Protein AF-A0A920PPS9-F1 (afdb_monomer_lite)

pLDDT: mean 76.78, std 15.12, range [30.08, 88.75]

Structure (mmCIF, N/CA/C/O backbone):
data_AF-A0A920PPS9-F1
#
_entry.id   AF-A0A920PPS9-F1
#
loop_
_atom_site.group_PDB
_atom_site.id
_atom_site.type_symbol
_atom_site.label_atom_id
_atom_site.label_alt_id
_atom_site.label_comp_id
_atom_site.label_asym_id
_atom_site.label_entity_id
_atom_site.label_seq_id
_atom_site.pdbx_PDB_ins_code
_atom_site.Cartn_x
_atom_site.Cartn_y
_atom_site.Cartn_z
_atom_site.occupancy
_atom_site.B_iso_or_equiv
_atom_site.auth_seq_id
_atom_site.auth_comp_id
_atom_site.auth_asym_id
_atom_site.auth_atom_id
_atom_site.pdbx_PDB_model_num
ATOM 1 N N . MET A 1 1 ? -1.106 21.248 2.438 1.00 30.27 1 MET A N 1
ATOM 2 C CA . MET A 1 1 ? 0.303 21.702 2.483 1.00 30.27 1 MET A CA 1
ATOM 3 C C . MET A 1 1 ? 1.216 20.575 2.993 1.00 30.27 1 MET A C 1
ATOM 5 O O . MET A 1 1 ? 1.844 20.723 4.028 1.00 30.27 1 MET A O 1
ATOM 9 N N . THR A 1 2 ? 1.280 19.427 2.296 1.00 42.31 2 THR A N 1
ATOM 10 C CA . THR A 1 2 ? 2.003 18.222 2.796 1.00 42.31 2 THR A CA 1
ATOM 11 C C . THR A 1 2 ? 2.872 17.538 1.729 1.00 42.31 2 THR A C 1
ATOM 13 O O . THR A 1 2 ? 3.753 16.761 2.069 1.00 42.31 2 THR A O 1
ATOM 16 N N . ARG A 1 3 ? 2.680 17.858 0.438 1.00 45.38 3 ARG A N 1
ATOM 17 C CA . ARG A 1 3 ? 3.388 17.215 -0.686 1.00 45.38 3 ARG A CA 1
ATOM 18 C C . ARG A 1 3 ? 4.867 17.619 -0.787 1.00 45.38 3 ARG A C 1
ATOM 20 O O . ARG A 1 3 ? 5.696 16.780 -1.099 1.00 45.38 3 ARG A O 1
ATOM 27 N N . GLN A 1 4 ? 5.196 18.869 -0.451 1.00 38.22 4 GLN A N 1
ATOM 28 C CA . GLN A 1 4 ? 6.564 19.402 -0.555 1.00 38.22 4 GLN A CA 1
ATOM 29 C C . GLN A 1 4 ? 7.496 18.912 0.566 1.00 38.22 4 GLN A C 1
ATOM 31 O O . GLN A 1 4 ? 8.664 18.665 0.311 1.00 38.22 4 GLN A O 1
ATOM 36 N N . LEU A 1 5 ? 6.986 18.696 1.787 1.00 40.72 5 LEU A N 1
ATOM 37 C CA . LEU A 1 5 ? 7.812 18.228 2.912 1.00 40.72 5 LEU A CA 1
ATOM 38 C C . LEU A 1 5 ? 8.195 16.741 2.783 1.00 40.72 5 LEU A C 1
ATOM 40 O O . LEU A 1 5 ? 9.226 16.314 3.284 1.00 40.72 5 LEU A O 1
ATOM 44 N N . ALA A 1 6 ? 7.358 15.945 2.111 1.00 51.50 6 ALA A N 1
ATOM 45 C CA . ALA A 1 6 ? 7.596 14.517 1.903 1.00 51.50 6 ALA A CA 1
ATOM 46 C C . ALA A 1 6 ? 8.648 14.224 0.814 1.00 51.50 6 ALA A C 1
ATOM 48 O O . ALA A 1 6 ? 9.202 13.127 0.796 1.00 51.50 6 ALA A O 1
ATOM 49 N N . GLN A 1 7 ? 8.932 15.192 -0.065 1.00 51.78 7 GLN A N 1
ATOM 50 C CA . GLN A 1 7 ? 9.982 15.101 -1.088 1.00 51.78 7 GLN A CA 1
ATOM 51 C C . GLN A 1 7 ? 11.387 15.397 -0.530 1.00 51.78 7 GLN A C 1
ATOM 53 O O . GLN A 1 7 ? 12.368 15.017 -1.154 1.00 51.78 7 GLN A O 1
ATOM 58 N N . ASP A 1 8 ? 11.483 16.016 0.652 1.00 43.59 8 ASP A N 1
ATOM 59 C CA . ASP A 1 8 ? 12.743 16.480 1.263 1.00 43.59 8 ASP A CA 1
ATOM 60 C C . ASP A 1 8 ? 13.270 15.533 2.364 1.00 43.59 8 ASP A C 1
ATOM 62 O O . ASP A 1 8 ? 14.095 15.891 3.202 1.00 43.59 8 ASP A O 1
ATOM 66 N N . GLY A 1 9 ? 12.763 14.296 2.419 1.00 47.47 9 GLY A N 1
ATOM 67 C CA . GLY A 1 9 ? 13.352 13.271 3.279 1.00 47.47 9 GLY A CA 1
ATOM 68 C C . GLY A 1 9 ? 14.730 12.891 2.741 1.00 47.47 9 GLY A C 1
ATOM 69 O O . GLY A 1 9 ? 14.829 12.520 1.577 1.00 47.47 9 GLY A O 1
ATOM 70 N N . GLU A 1 10 ? 15.789 12.965 3.550 1.00 37.69 10 GLU A N 1
ATOM 71 C CA . GLU A 1 10 ? 17.157 12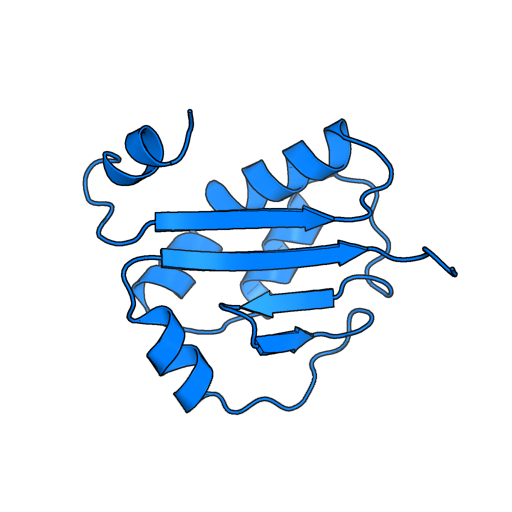.625 3.124 1.00 37.69 10 GLU A CA 1
ATOM 72 C C . GLU A 1 10 ? 17.201 11.271 2.382 1.00 37.69 10 GLU A C 1
ATOM 74 O O . GLU A 1 10 ? 16.890 10.218 2.942 1.00 37.69 10 GLU A O 1
ATOM 79 N N . GLY A 1 11 ? 17.547 11.309 1.089 1.00 45.66 11 GLY A N 1
ATOM 80 C CA . GLY A 1 11 ? 17.592 10.137 0.204 1.00 45.66 11 GLY A CA 1
ATOM 81 C C . GLY A 1 11 ? 16.267 9.746 -0.474 1.00 45.66 11 GLY A C 1
ATOM 82 O O . GLY A 1 11 ? 16.226 8.717 -1.147 1.00 45.66 11 GLY A O 1
ATOM 83 N N . ALA A 1 12 ? 15.196 10.537 -0.335 1.00 52.81 12 ALA A N 1
ATOM 84 C CA . ALA A 1 12 ? 13.884 10.289 -0.934 1.00 52.81 12 ALA A CA 1
ATOM 85 C C . ALA A 1 12 ? 13.865 10.572 -2.442 1.00 52.81 12 ALA A C 1
ATOM 87 O O . ALA A 1 12 ? 13.405 11.612 -2.895 1.00 52.81 12 ALA A O 1
ATOM 88 N N . SER A 1 13 ? 14.328 9.620 -3.254 1.00 64.44 13 SER A N 1
ATOM 89 C CA . SER A 1 13 ? 14.237 9.731 -4.721 1.00 64.44 13 SER A CA 1
ATOM 90 C C . SER A 1 13 ? 12.801 9.594 -5.258 1.00 64.44 13 SER A C 1
ATOM 92 O O . SER A 1 13 ? 12.587 9.797 -6.448 1.00 64.44 13 SER A O 1
ATOM 94 N N . LYS A 1 14 ? 11.830 9.189 -4.420 1.00 73.44 14 LYS A N 1
ATOM 95 C CA . LYS A 1 14 ? 10.423 8.956 -4.794 1.00 73.44 14 LYS A CA 1
ATOM 96 C C . LYS A 1 14 ? 9.463 9.380 -3.681 1.00 73.44 14 LYS A C 1
ATOM 98 O O . LYS A 1 14 ? 9.651 9.011 -2.520 1.00 73.44 14 LYS A O 1
ATOM 103 N N . LEU A 1 15 ? 8.401 10.092 -4.048 1.00 80.50 15 LEU A N 1
ATOM 104 C CA . LEU A 1 15 ? 7.283 10.458 -3.187 1.00 80.50 15 LEU A CA 1
ATOM 105 C C . LEU A 1 15 ? 6.308 9.279 -3.060 1.00 80.50 15 LEU A C 1
ATOM 107 O O . LEU A 1 15 ? 5.835 8.737 -4.056 1.00 80.50 15 LEU A O 1
ATOM 111 N N . ILE A 1 16 ? 5.986 8.892 -1.825 1.00 83.75 16 ILE A N 1
ATOM 112 C CA . ILE A 1 16 ? 4.961 7.882 -1.538 1.00 83.75 16 ILE A CA 1
ATOM 113 C C . ILE A 1 16 ? 3.702 8.593 -1.061 1.00 83.75 16 ILE A C 1
ATOM 115 O O . ILE A 1 16 ? 3.720 9.266 -0.028 1.00 83.75 16 ILE A O 1
ATOM 119 N N . VAL A 1 17 ? 2.606 8.399 -1.783 1.00 85.31 17 VAL A N 1
ATOM 120 C CA . VAL A 1 17 ? 1.285 8.912 -1.427 1.00 85.31 17 VAL A CA 1
ATOM 121 C C . VAL A 1 17 ? 0.411 7.727 -1.028 1.00 85.31 17 VAL A C 1
ATOM 123 O O . VAL A 1 17 ? 0.313 6.744 -1.754 1.00 85.31 17 VAL A O 1
ATOM 126 N N . ALA A 1 18 ? -0.196 7.792 0.155 1.00 85.44 18 ALA A N 1
ATOM 127 C CA . ALA A 1 18 ? -1.145 6.787 0.624 1.00 85.44 18 ALA A CA 1
ATOM 128 C C . ALA A 1 18 ? -2.503 7.456 0.835 1.00 85.44 18 ALA A C 1
ATOM 130 O O . ALA A 1 18 ? -2.644 8.307 1.715 1.00 85.44 18 ALA A O 1
ATOM 131 N N . GLU A 1 19 ? -3.481 7.068 0.027 1.00 84.56 19 GLU A N 1
ATOM 132 C CA . GLU A 1 19 ? -4.857 7.545 0.091 1.00 84.56 19 GLU A CA 1
ATOM 133 C C . GLU A 1 19 ? -5.749 6.414 0.604 1.00 84.56 19 GLU A C 1
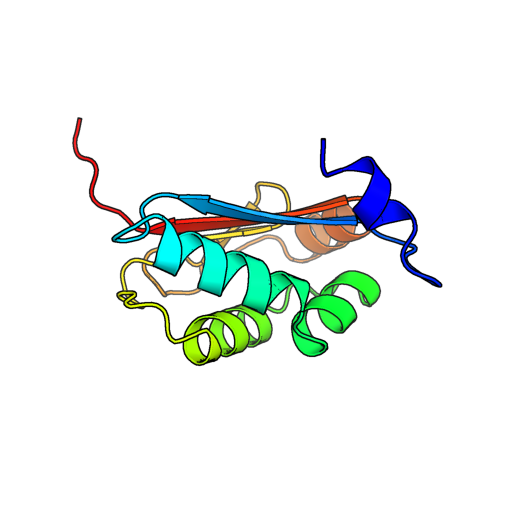ATOM 135 O O . GLU A 1 19 ? -5.680 5.268 0.156 1.00 84.56 19 GLU A O 1
ATOM 140 N N . VAL A 1 20 ? -6.554 6.733 1.613 1.00 84.06 20 VAL A N 1
ATOM 141 C CA . VAL A 1 20 ? -7.390 5.773 2.333 1.00 84.06 20 VAL A CA 1
ATOM 142 C C . VAL A 1 20 ? -8.820 6.285 2.298 1.00 84.06 20 VAL A C 1
ATOM 144 O O . VAL A 1 20 ? -9.114 7.347 2.845 1.00 84.06 20 VAL A O 1
ATOM 147 N N . HIS A 1 21 ? -9.705 5.524 1.663 1.00 81.50 21 HIS A N 1
ATOM 148 C CA . HIS A 1 21 ? -11.101 5.870 1.428 1.00 81.50 21 HIS A CA 1
ATOM 149 C C . HIS A 1 21 ? -12.023 4.809 2.016 1.00 81.50 21 HIS A C 1
ATOM 151 O O . HIS A 1 21 ? -11.824 3.626 1.786 1.00 81.50 21 HIS A O 1
ATOM 157 N N . GLY A 1 22 ? -13.064 5.221 2.741 1.00 74.81 22 GLY A N 1
ATOM 158 C CA . GLY A 1 22 ? -14.057 4.290 3.292 1.00 74.81 22 GLY A CA 1
ATOM 159 C C . GLY A 1 22 ? -13.628 3.568 4.576 1.00 74.81 22 GLY A C 1
ATOM 160 O O . GLY A 1 22 ? -14.302 2.644 5.025 1.00 74.81 22 GLY A O 1
ATOM 161 N N . ALA A 1 23 ? -12.522 3.988 5.201 1.00 78.75 23 ALA A N 1
ATOM 162 C CA . ALA A 1 23 ? -12.216 3.554 6.562 1.00 78.75 23 ALA A CA 1
ATOM 163 C C . ALA A 1 23 ? -13.393 3.873 7.500 1.00 78.75 23 ALA A C 1
ATOM 165 O O . ALA A 1 23 ? -14.118 4.849 7.284 1.00 78.75 23 ALA A O 1
ATOM 166 N N . LYS A 1 24 ? -13.551 3.064 8.553 1.00 78.56 24 LYS A N 1
ATOM 167 C CA . LYS A 1 24 ? -14.621 3.215 9.548 1.00 78.56 24 LYS A CA 1
ATOM 168 C C . LYS A 1 24 ? -14.683 4.636 10.108 1.00 78.56 24 LYS A C 1
ATOM 170 O O . LYS A 1 24 ? -15.768 5.198 10.246 1.00 78.56 24 LYS A O 1
ATOM 175 N N . ASP A 1 25 ? -13.523 5.213 10.403 1.00 81.50 25 ASP A N 1
ATOM 176 C CA . ASP A 1 25 ? -13.383 6.594 10.829 1.00 81.50 25 ASP A CA 1
ATOM 177 C C . ASP A 1 25 ? -12.060 7.231 10.346 1.00 81.50 25 ASP A C 1
ATOM 179 O O . ASP A 1 25 ? -11.179 6.595 9.757 1.00 81.50 25 ASP A O 1
ATOM 183 N N . ILE A 1 26 ? -11.937 8.547 10.548 1.00 84.31 26 ILE A N 1
ATOM 184 C CA . ILE A 1 26 ? -10.735 9.312 10.179 1.00 84.31 26 ILE A CA 1
ATOM 185 C C . ILE A 1 26 ? -9.485 8.832 10.952 1.00 84.31 26 ILE A C 1
ATOM 187 O O . ILE A 1 26 ? -8.415 8.759 10.337 1.00 84.31 26 ILE A O 1
ATOM 191 N N . PRO A 1 27 ? -9.548 8.531 12.267 1.00 86.69 27 PRO A N 1
ATOM 192 C CA . PRO A 1 27 ? -8.437 7.917 12.995 1.00 86.69 27 PRO A CA 1
ATOM 193 C C . PRO A 1 27 ? -7.873 6.657 12.330 1.00 86.69 27 PRO A C 1
ATOM 195 O O . PRO A 1 27 ? -6.660 6.600 12.110 1.00 86.69 27 PRO A O 1
ATOM 198 N N . ASP A 1 28 ? -8.726 5.712 11.938 1.00 83.44 28 ASP A N 1
ATOM 199 C CA . ASP A 1 28 ? -8.334 4.474 11.261 1.00 83.44 28 ASP A CA 1
ATOM 200 C C . ASP A 1 28 ? -7.669 4.761 9.912 1.00 83.44 28 ASP A C 1
ATOM 202 O O . ASP A 1 28 ? -6.585 4.245 9.619 1.00 83.44 28 ASP A O 1
ATOM 206 N N . ALA A 1 29 ? -8.241 5.678 9.122 1.00 82.81 29 ALA A N 1
ATOM 207 C CA . ALA A 1 29 ? -7.634 6.114 7.864 1.00 82.81 29 ALA A CA 1
ATOM 208 C C . ALA A 1 29 ? -6.212 6.666 8.064 1.00 82.81 29 ALA A C 1
ATOM 210 O O . ALA A 1 29 ? -5.291 6.363 7.297 1.00 82.81 29 ALA A O 1
ATOM 211 N N . ARG A 1 30 ? -6.005 7.462 9.120 1.00 86.00 30 ARG A N 1
ATOM 212 C CA . ARG A 1 30 ? -4.693 8.042 9.442 1.00 86.00 30 ARG A CA 1
ATOM 213 C C . ARG A 1 30 ? -3.708 6.993 9.941 1.00 86.00 30 ARG A C 1
ATOM 215 O O . ARG A 1 30 ? -2.533 7.081 9.583 1.00 86.00 30 ARG A O 1
ATOM 222 N N . LEU A 1 31 ? -4.151 6.021 10.741 1.00 88.19 31 LEU A N 1
ATOM 223 C CA . LEU A 1 31 ? -3.309 4.910 11.195 1.00 88.19 31 LEU A CA 1
ATOM 224 C C . LEU A 1 31 ? -2.779 4.115 10.006 1.00 88.19 31 LEU A C 1
ATOM 226 O O . LEU A 1 31 ? -1.574 3.865 9.913 1.00 88.19 31 LEU A O 1
ATOM 230 N N . VAL A 1 32 ? -3.650 3.808 9.051 1.00 86.50 32 VAL A N 1
ATOM 231 C CA . VAL A 1 32 ? -3.300 3.080 7.832 1.00 86.50 32 VAL A CA 1
ATOM 232 C C . VAL A 1 32 ? -2.324 3.870 6.973 1.00 86.50 32 VAL A C 1
ATOM 234 O O . VAL A 1 32 ? -1.229 3.380 6.688 1.00 86.50 32 VAL A O 1
ATOM 237 N N . ALA A 1 33 ? -2.660 5.115 6.624 1.00 86.19 33 ALA A N 1
ATOM 238 C CA . ALA A 1 33 ? -1.801 5.960 5.798 1.00 86.19 33 ALA A CA 1
ATOM 239 C C . ALA A 1 33 ? -0.414 6.157 6.434 1.00 86.19 33 ALA A C 1
ATOM 241 O O . ALA A 1 33 ? 0.618 6.036 5.765 1.00 86.19 33 ALA A O 1
ATOM 242 N N . LYS A 1 34 ? -0.361 6.383 7.755 1.00 87.19 34 LYS A N 1
ATOM 243 C CA . LYS A 1 34 ? 0.896 6.482 8.510 1.00 87.19 34 LYS A CA 1
ATOM 244 C C . LYS A 1 34 ? 1.671 5.167 8.489 1.00 87.19 34 LYS A C 1
ATOM 246 O O . LYS A 1 34 ? 2.895 5.175 8.374 1.00 87.19 34 LYS A O 1
ATOM 251 N N . THR A 1 35 ? 0.992 4.033 8.595 1.00 88.75 35 THR A N 1
ATOM 252 C CA . THR A 1 35 ? 1.645 2.721 8.621 1.00 88.75 35 THR A CA 1
ATOM 253 C C . THR A 1 35 ? 2.241 2.359 7.267 1.00 88.75 35 THR A C 1
ATOM 255 O O . THR A 1 35 ? 3.389 1.920 7.211 1.00 88.75 35 THR A O 1
ATOM 258 N N . ILE A 1 36 ? 1.517 2.620 6.176 1.00 86.25 36 ILE A N 1
ATOM 259 C CA . ILE A 1 36 ? 2.003 2.423 4.805 1.00 86.25 36 ILE A CA 1
ATOM 260 C C . ILE A 1 36 ? 3.240 3.292 4.559 1.00 86.25 36 ILE A C 1
ATOM 262 O O . ILE A 1 36 ? 4.298 2.779 4.196 1.00 86.25 36 ILE A O 1
ATOM 266 N N . THR A 1 37 ? 3.141 4.597 4.829 1.00 85.38 37 THR A N 1
ATOM 267 C CA . THR A 1 37 ? 4.225 5.558 4.556 1.00 85.38 37 THR A CA 1
ATOM 268 C C . THR A 1 37 ? 5.450 5.376 5.461 1.00 85.38 37 THR A C 1
ATOM 270 O O . THR A 1 37 ? 6.565 5.705 5.058 1.00 85.38 37 THR A O 1
ATOM 273 N N . SER A 1 38 ? 5.292 4.819 6.6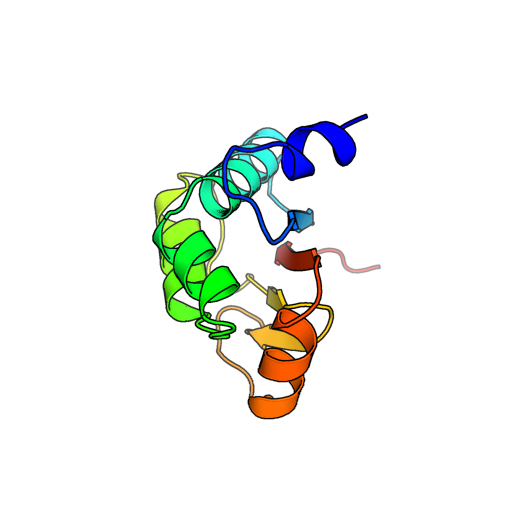68 1.00 86.19 38 SER A N 1
ATOM 274 C CA . SER A 1 38 ? 6.403 4.527 7.594 1.00 86.19 38 SER A CA 1
ATOM 275 C C . SER A 1 38 ? 6.994 3.118 7.451 1.00 86.19 38 SER A C 1
ATOM 277 O O . SER A 1 38 ? 8.034 2.827 8.046 1.00 86.19 38 SER A O 1
ATOM 279 N N . SER A 1 39 ? 6.382 2.231 6.664 1.00 85.69 39 SER A N 1
ATOM 280 C CA . SER A 1 39 ? 6.845 0.850 6.508 1.00 85.69 39 SER A CA 1
ATOM 281 C C . SER A 1 39 ? 8.084 0.752 5.613 1.00 85.69 39 SER A C 1
ATOM 283 O O . SER A 1 39 ? 8.043 1.062 4.424 1.00 85.69 39 SER A O 1
ATOM 285 N N . LEU A 1 40 ? 9.189 0.230 6.160 1.00 86.06 40 LEU A N 1
ATOM 286 C CA . LEU A 1 40 ? 10.413 -0.064 5.398 1.00 86.06 40 LEU A CA 1
ATOM 287 C C . LEU A 1 40 ? 10.176 -1.089 4.273 1.00 86.06 40 LEU A C 1
ATOM 289 O O . LEU A 1 40 ? 10.821 -1.026 3.227 1.00 86.06 40 LEU A O 1
ATOM 293 N N . LEU A 1 41 ? 9.227 -2.012 4.455 1.00 84.94 41 LEU A N 1
ATOM 294 C CA . LEU A 1 41 ? 8.858 -2.994 3.430 1.00 84.94 41 LEU A CA 1
ATOM 295 C C . LEU A 1 41 ? 8.149 -2.343 2.240 1.00 84.94 41 LEU A C 1
ATOM 297 O O . LEU A 1 41 ? 8.411 -2.721 1.101 1.00 84.94 41 LEU A O 1
ATOM 301 N N . VAL A 1 42 ? 7.297 -1.348 2.501 1.00 84.88 42 VAL A N 1
ATOM 302 C CA . VAL A 1 42 ? 6.627 -0.571 1.448 1.00 84.88 42 VAL A CA 1
ATOM 303 C C . VAL A 1 42 ? 7.641 0.327 0.751 1.00 84.88 42 VAL A C 1
ATOM 305 O O . VAL A 1 42 ? 7.720 0.318 -0.472 1.00 84.88 42 VAL A O 1
ATOM 308 N N . LYS A 1 43 ? 8.487 1.031 1.513 1.00 85.88 43 LYS A N 1
ATOM 309 C CA . LYS A 1 43 ? 9.553 1.866 0.943 1.00 85.88 43 LYS A CA 1
ATOM 310 C C . LYS A 1 43 ? 10.471 1.051 0.036 1.00 85.88 43 LYS A C 1
ATOM 312 O O . LYS A 1 43 ? 10.676 1.432 -1.107 1.00 85.88 43 LYS A O 1
ATOM 317 N N . SER A 1 44 ? 10.972 -0.095 0.497 1.00 86.50 44 SER A N 1
ATOM 318 C CA . SER A 1 44 ? 11.831 -0.959 -0.328 1.00 86.50 44 SER A CA 1
ATOM 319 C C . SER A 1 44 ? 11.129 -1.489 -1.582 1.00 86.50 44 SER A C 1
ATOM 321 O O . SER A 1 44 ? 11.765 -1.560 -2.629 1.00 86.50 44 SER A O 1
ATOM 323 N N . ALA A 1 45 ? 9.831 -1.809 -1.513 1.00 85.25 45 ALA A N 1
ATOM 324 C CA . ALA A 1 45 ? 9.045 -2.198 -2.686 1.00 85.25 45 ALA A CA 1
ATOM 325 C C . ALA A 1 45 ? 8.935 -1.050 -3.707 1.00 85.25 45 ALA A C 1
ATOM 327 O O . ALA A 1 45 ? 9.147 -1.260 -4.898 1.00 85.25 45 ALA A O 1
ATOM 328 N N . VAL A 1 46 ? 8.704 0.182 -3.240 1.00 84.81 46 VAL A N 1
ATOM 329 C CA . VAL A 1 46 ? 8.677 1.389 -4.084 1.00 84.81 46 VAL A CA 1
ATOM 330 C C . VAL A 1 46 ? 10.041 1.663 -4.723 1.00 84.81 46 VAL A C 1
ATOM 332 O O . VAL A 1 46 ? 10.120 1.832 -5.937 1.00 84.81 46 VAL A O 1
ATOM 335 N N . TYR A 1 47 ? 11.126 1.637 -3.943 1.00 83.94 47 TYR A N 1
ATOM 336 C CA . TYR A 1 47 ? 12.484 1.829 -4.470 1.00 83.94 47 TYR A CA 1
ATOM 337 C C . TYR A 1 47 ? 12.881 0.745 -5.477 1.00 83.94 47 TYR A C 1
ATOM 339 O O . TYR A 1 47 ? 13.513 1.047 -6.485 1.00 83.94 47 TYR A O 1
ATOM 347 N N . GLY A 1 48 ? 12.480 -0.505 -5.237 1.00 84.44 48 GLY A N 1
ATOM 348 C CA . GLY A 1 48 ? 12.716 -1.625 -6.147 1.00 84.44 48 GLY A CA 1
ATOM 349 C C . GLY A 1 48 ? 11.779 -1.673 -7.356 1.00 84.44 48 GLY A C 1
ATOM 350 O O . GLY A 1 48 ? 11.940 -2.560 -8.190 1.00 84.44 48 GLY A O 1
ATOM 351 N N . SER A 1 49 ? 10.801 -0.760 -7.457 1.00 84.81 49 SER A N 1
ATOM 352 C CA . SER A 1 49 ? 9.699 -0.841 -8.432 1.00 84.81 49 SER A CA 1
ATOM 353 C C . SER A 1 49 ? 9.028 -2.226 -8.442 1.00 84.81 49 SER A C 1
ATOM 355 O O . SER A 1 49 ? 8.686 -2.750 -9.498 1.00 84.81 49 SER A O 1
ATOM 357 N N . ASP A 1 50 ? 8.886 -2.845 -7.267 1.00 85.94 50 ASP A N 1
ATOM 358 C CA . ASP A 1 50 ? 8.302 -4.174 -7.088 1.00 85.94 50 ASP A CA 1
ATOM 359 C C . ASP A 1 50 ? 6.851 -4.037 -6.596 1.00 85.94 50 ASP A C 1
ATOM 361 O O . ASP A 1 50 ? 6.645 -3.617 -5.452 1.00 85.94 50 ASP A O 1
ATOM 365 N N . PRO A 1 51 ? 5.832 -4.383 -7.410 1.00 82.69 51 PRO A N 1
ATOM 366 C CA . PRO A 1 51 ? 4.420 -4.297 -7.029 1.00 82.69 51 PRO A CA 1
ATOM 367 C C . PRO A 1 51 ? 4.023 -5.436 -6.077 1.00 82.69 51 PRO A C 1
ATOM 369 O O . PRO A 1 51 ? 3.190 -6.293 -6.377 1.00 82.69 51 PRO A O 1
ATOM 372 N N . ASN A 1 52 ? 4.659 -5.463 -4.909 1.00 84.06 52 ASN A N 1
ATOM 373 C CA . ASN A 1 52 ? 4.493 -6.493 -3.899 1.00 84.06 52 ASN A CA 1
ATOM 374 C C . ASN A 1 52 ? 3.316 -6.161 -2.976 1.00 84.06 52 ASN A C 1
ATOM 376 O O . ASN A 1 52 ? 3.486 -5.629 -1.876 1.00 84.06 52 ASN A O 1
ATOM 380 N N . TRP A 1 53 ? 2.108 -6.491 -3.433 1.00 81.62 53 TRP A N 1
ATOM 381 C CA . TRP A 1 53 ? 0.874 -6.311 -2.662 1.00 81.62 53 TRP A CA 1
ATOM 382 C C . TRP A 1 53 ? 0.911 -7.033 -1.308 1.00 81.62 53 TRP A C 1
ATOM 384 O O . TRP A 1 53 ? 0.368 -6.520 -0.333 1.00 81.62 53 TRP A O 1
ATOM 394 N N . GLY A 1 54 ? 1.617 -8.165 -1.200 1.00 83.69 54 GLY A N 1
ATOM 395 C CA . GLY A 1 54 ? 1.751 -8.909 0.056 1.00 83.69 54 GLY A CA 1
ATOM 396 C C . GLY A 1 54 ? 2.423 -8.086 1.159 1.00 83.69 54 GLY A C 1
ATOM 397 O O . GLY A 1 54 ? 1.959 -8.070 2.298 1.00 83.69 54 GLY A O 1
ATOM 398 N N . ARG A 1 55 ? 3.467 -7.317 0.818 1.00 84.75 55 ARG A N 1
ATOM 399 C CA . ARG A 1 55 ? 4.118 -6.389 1.763 1.00 84.75 55 ARG A CA 1
ATOM 400 C C . ARG A 1 55 ? 3.201 -5.246 2.189 1.00 84.75 55 ARG A C 1
ATOM 402 O O . ARG A 1 55 ? 3.303 -4.784 3.326 1.00 84.75 55 ARG A O 1
ATOM 409 N N . LEU A 1 56 ? 2.321 -4.793 1.297 1.00 82.50 56 LEU A N 1
ATOM 410 C CA . LEU A 1 56 ? 1.330 -3.772 1.622 1.00 82.50 56 LEU A CA 1
ATOM 411 C C . LEU A 1 56 ? 0.254 -4.304 2.562 1.00 82.50 56 LEU A C 1
ATOM 413 O O . LEU A 1 56 ? -0.042 -3.649 3.555 1.00 82.50 56 LEU A O 1
ATOM 417 N N . ILE A 1 57 ? -0.265 -5.505 2.312 1.00 83.12 57 ILE A N 1
ATOM 418 C CA . ILE A 1 57 ? -1.265 -6.136 3.180 1.00 83.12 57 ILE A CA 1
ATOM 419 C C . ILE A 1 57 ? -0.699 -6.424 4.568 1.00 83.12 57 ILE A C 1
ATOM 421 O O . ILE A 1 57 ? -1.354 -6.136 5.564 1.00 83.12 57 ILE A O 1
ATOM 425 N N . MET A 1 58 ? 0.555 -6.870 4.666 1.00 84.38 58 MET A N 1
ATOM 426 C CA . MET A 1 58 ? 1.223 -6.995 5.966 1.00 84.38 58 MET A CA 1
ATOM 427 C C . MET A 1 58 ? 1.329 -5.651 6.702 1.00 84.38 58 MET A C 1
ATOM 429 O O . MET A 1 58 ? 1.144 -5.590 7.917 1.00 84.38 58 MET A O 1
ATOM 433 N N . ALA A 1 59 ? 1.621 -4.559 5.987 1.00 85.25 59 ALA A N 1
ATOM 434 C CA . ALA A 1 59 ? 1.637 -3.225 6.582 1.00 85.25 59 ALA A CA 1
ATOM 435 C C . ALA A 1 59 ? 0.227 -2.766 6.996 1.00 85.25 59 ALA A C 1
ATOM 437 O O . ALA A 1 59 ? 0.074 -2.156 8.048 1.00 85.25 59 ALA A O 1
ATOM 438 N N . LEU A 1 60 ? -0.806 -3.093 6.223 1.00 83.25 60 LEU A N 1
ATOM 439 C CA . LEU A 1 60 ? -2.198 -2.827 6.584 1.00 83.25 60 LEU A CA 1
ATOM 440 C C . LEU A 1 60 ? -2.604 -3.587 7.850 1.00 83.25 60 LEU A C 1
ATOM 442 O O . LEU A 1 60 ? -3.066 -2.963 8.802 1.00 83.25 60 LEU A O 1
ATOM 446 N N . GLY A 1 61 ? -2.332 -4.892 7.921 1.00 82.62 61 GLY A N 1
ATOM 447 C CA . GLY A 1 61 ? -2.646 -5.711 9.095 1.00 82.62 61 GLY A CA 1
ATOM 448 C C .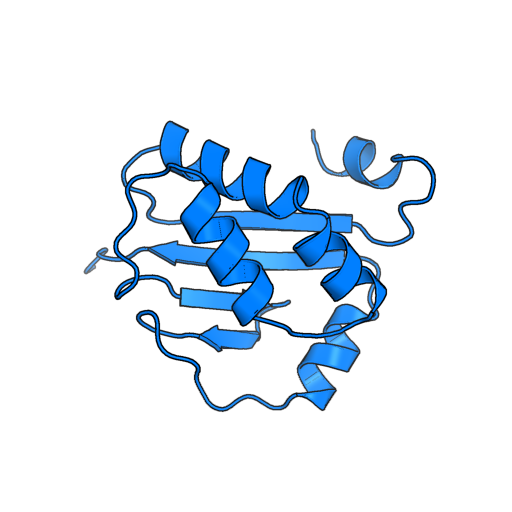 GLY A 1 61 ? -1.921 -5.256 10.367 1.00 82.62 61 GLY A C 1
ATOM 449 O O . GLY A 1 61 ? -2.476 -5.342 11.457 1.00 82.62 61 GLY A O 1
ATOM 450 N N . ARG A 1 62 ? -0.708 -4.690 10.253 1.00 85.06 62 ARG A N 1
ATOM 451 C CA . ARG A 1 62 ? 0.016 -4.145 11.419 1.00 85.06 62 ARG A CA 1
ATOM 452 C C . ARG A 1 62 ? -0.483 -2.769 11.881 1.00 85.06 62 ARG A C 1
ATOM 454 O O . ARG A 1 62 ? -0.046 -2.303 12.930 1.00 85.06 62 ARG A O 1
ATOM 461 N N . SER A 1 63 ? -1.303 -2.081 11.082 1.00 83.50 63 SER A N 1
ATOM 462 C CA . SER A 1 63 ? -1.702 -0.687 11.339 1.00 83.50 63 SER A CA 1
ATOM 463 C C . SER A 1 63 ? -2.537 -0.512 12.607 1.00 83.50 63 SER A C 1
ATOM 465 O O . SER A 1 63 ? -2.573 0.585 13.162 1.00 83.50 63 SER A O 1
ATOM 467 N N . GLY A 1 64 ? -3.178 -1.590 13.071 1.00 80.88 64 GLY A N 1
ATOM 468 C CA . GLY A 1 64 ? -4.080 -1.572 14.219 1.00 80.88 64 GLY A CA 1
ATOM 469 C C . GLY A 1 64 ? -5.430 -0.906 13.939 1.00 80.88 64 GLY A C 1
ATOM 470 O O . GLY A 1 64 ? -6.214 -0.770 14.87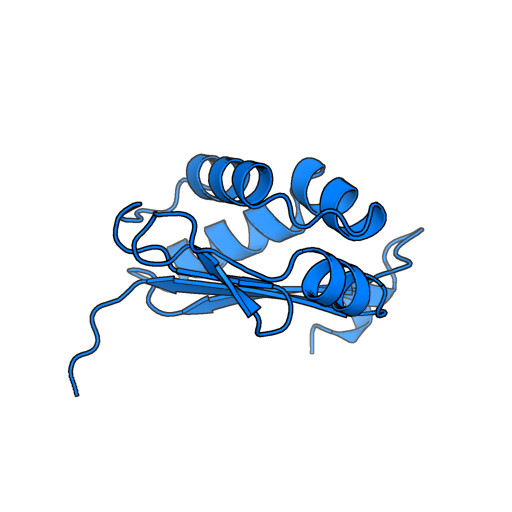1 1.00 80.88 64 GLY A O 1
ATOM 471 N N . ALA A 1 65 ? -5.695 -0.492 12.695 1.00 83.62 65 ALA A N 1
ATOM 472 C CA . ALA A 1 65 ? -6.987 0.046 12.286 1.00 83.62 65 ALA A CA 1
ATOM 473 C C . ALA A 1 65 ? -8.037 -1.067 12.177 1.00 83.62 65 ALA A C 1
ATOM 475 O O . ALA A 1 65 ? -7.725 -2.189 11.763 1.00 83.62 65 ALA A O 1
ATOM 476 N N . GLU A 1 66 ? -9.290 -0.757 12.506 1.00 80.38 66 GLU A N 1
ATOM 477 C CA . GLU A 1 66 ? -10.382 -1.718 12.375 1.00 80.38 66 GLU A CA 1
ATOM 478 C C . GLU A 1 66 ? -10.824 -1.809 10.907 1.00 80.38 66 GLU A C 1
ATOM 480 O O . GLU A 1 66 ? -11.544 -0.956 10.385 1.00 80.38 66 GLU A O 1
ATOM 485 N N . MET A 1 67 ? -10.361 -2.848 10.209 1.00 76.12 67 MET A N 1
ATOM 486 C CA . MET A 1 67 ? -10.607 -3.038 8.778 1.00 76.12 67 MET A CA 1
ATOM 487 C C . MET A 1 67 ? -11.041 -4.467 8.475 1.00 76.12 67 MET A C 1
ATOM 489 O O . MET A 1 67 ? -10.522 -5.425 9.044 1.00 76.12 67 MET A O 1
ATOM 493 N N . ALA A 1 68 ? -11.976 -4.619 7.540 1.00 79.25 68 ALA A N 1
ATOM 494 C CA . ALA A 1 68 ? -12.356 -5.927 7.026 1.00 79.25 68 ALA A CA 1
ATOM 495 C C . ALA A 1 68 ? -11.465 -6.281 5.830 1.00 79.25 68 ALA A C 1
ATOM 497 O O . ALA A 1 68 ? -11.605 -5.671 4.773 1.00 79.25 68 ALA A O 1
ATOM 498 N N . GLU A 1 69 ? -10.590 -7.280 5.980 1.00 76.81 69 GLU A N 1
ATOM 499 C CA . GLU A 1 69 ? -9.672 -7.742 4.922 1.00 76.81 69 GLU A CA 1
ATOM 500 C C . GLU A 1 69 ? -10.397 -8.044 3.602 1.00 76.81 69 GLU A C 1
ATOM 502 O O . GLU A 1 69 ? -9.953 -7.634 2.534 1.00 76.81 69 GLU A O 1
ATOM 507 N N . SER A 1 70 ? -11.577 -8.664 3.682 1.00 79.50 70 SER A N 1
ATOM 508 C CA . SER A 1 70 ? -12.432 -8.992 2.532 1.00 79.50 70 SER A CA 1
ATOM 509 C C . SER A 1 70 ? -13.009 -7.780 1.794 1.00 79.50 70 SER A C 1
ATOM 511 O O . SER A 1 70 ? -13.726 -7.953 0.815 1.00 79.50 70 SER A O 1
ATOM 513 N N . LYS A 1 71 ? -12.781 -6.565 2.292 1.00 79.44 71 LYS A N 1
ATOM 514 C CA . LYS A 1 71 ? -13.279 -5.31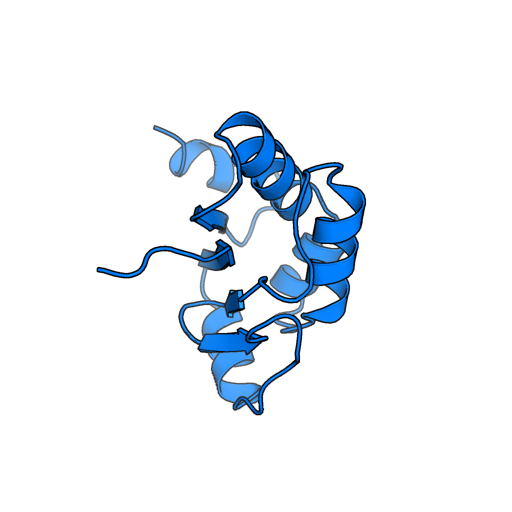4 1.711 1.00 79.44 71 LYS A CA 1
ATOM 515 C C . LYS A 1 71 ? -12.157 -4.376 1.288 1.00 79.44 71 LYS A C 1
ATOM 517 O O . LYS A 1 71 ? -12.423 -3.213 1.021 1.00 79.44 71 LYS A O 1
ATOM 522 N N . ILE A 1 72 ? -10.916 -4.850 1.318 1.00 82.31 72 ILE A N 1
ATOM 523 C CA . ILE A 1 72 ? -9.766 -4.043 0.945 1.00 82.31 72 ILE A CA 1
ATOM 524 C C . ILE A 1 72 ? -9.595 -4.152 -0.561 1.00 82.31 72 ILE A C 1
ATOM 526 O O . ILE A 1 72 ? -9.307 -5.237 -1.070 1.00 82.31 72 ILE A O 1
ATOM 530 N N . ASP A 1 73 ? -9.702 -3.019 -1.239 1.00 86.19 73 ASP A N 1
ATOM 531 C CA . ASP A 1 73 ? -9.230 -2.873 -2.609 1.00 86.19 73 ASP A CA 1
ATOM 532 C C . ASP A 1 73 ? -7.896 -2.139 -2.589 1.00 86.19 73 ASP A C 1
ATOM 534 O O . ASP A 1 73 ? -7.737 -1.156 -1.863 1.00 86.19 73 ASP A O 1
ATOM 538 N N . LEU A 1 74 ? -6.926 -2.617 -3.366 1.00 86.31 74 LEU A N 1
ATOM 539 C CA . LEU A 1 74 ? -5.596 -2.028 -3.439 1.00 86.31 74 LEU A CA 1
ATOM 540 C C . LEU A 1 74 ? -5.265 -1.642 -4.871 1.00 86.31 74 LEU A C 1
ATOM 542 O O . LEU A 1 74 ? -5.284 -2.480 -5.777 1.00 86.31 74 LEU A O 1
ATOM 546 N N . TYR A 1 75 ? -4.856 -0.388 -5.036 1.00 85.56 75 TYR A N 1
ATOM 547 C CA . TYR A 1 75 ? -4.370 0.127 -6.307 1.00 85.56 75 TYR A CA 1
ATOM 548 C C . TYR A 1 75 ? -2.956 0.677 -6.166 1.00 85.56 75 TYR A C 1
ATOM 550 O O . TYR A 1 75 ? -2.613 1.282 -5.150 1.00 85.56 75 TYR A O 1
ATOM 558 N N . ILE A 1 76 ? -2.153 0.500 -7.214 1.00 86.38 76 ILE A N 1
ATOM 559 C CA . ILE A 1 76 ? -0.845 1.141 -7.375 1.00 86.38 76 ILE A CA 1
ATOM 560 C C . ILE A 1 76 ? -0.895 1.986 -8.640 1.00 86.38 76 ILE A C 1
ATOM 562 O O . ILE A 1 76 ? -1.093 1.443 -9.726 1.00 86.38 76 ILE A O 1
ATOM 566 N N . ASN A 1 77 ? -0.713 3.302 -8.510 1.00 84.00 77 ASN A N 1
ATOM 567 C CA . ASN A 1 77 ? -0.730 4.245 -9.637 1.00 84.00 77 ASN A CA 1
ATOM 568 C C . ASN A 1 77 ? -1.940 4.041 -10.576 1.00 84.00 77 ASN A C 1
ATOM 570 O O . ASN A 1 77 ? -1.812 4.081 -11.796 1.00 84.00 77 ASN A O 1
ATOM 574 N N . GLY A 1 78 ? -3.118 3.784 -9.992 1.00 81.44 78 GLY A N 1
ATOM 575 C CA . GLY A 1 78 ? -4.378 3.573 -10.713 1.00 81.44 78 GLY A CA 1
ATOM 576 C C . GLY A 1 78 ? -4.629 2.145 -11.213 1.00 81.44 78 GLY A C 1
ATOM 577 O O . GLY A 1 78 ? -5.716 1.869 -11.710 1.00 81.44 78 GLY A O 1
ATOM 578 N N . VAL A 1 79 ? -3.680 1.215 -11.060 1.00 85.81 79 VAL A N 1
ATOM 579 C CA . VAL A 1 79 ? -3.875 -0.197 -11.426 1.00 85.81 79 VAL A CA 1
ATOM 580 C C . VAL A 1 79 ? -4.381 -0.985 -10.225 1.00 85.81 79 VAL A C 1
ATOM 582 O O . VAL A 1 79 ? -3.698 -1.040 -9.203 1.00 85.81 79 VAL A O 1
ATOM 585 N N . CYS A 1 80 ? -5.547 -1.622 -10.364 1.00 86.31 80 CYS A N 1
ATOM 586 C CA . CYS A 1 80 ? -6.075 -2.544 -9.361 1.00 86.31 80 CYS A CA 1
ATOM 587 C C . CYS A 1 80 ? -5.212 -3.806 -9.313 1.00 86.31 80 CYS A C 1
ATOM 589 O O . CYS A 1 80 ? -5.028 -4.477 -10.330 1.00 86.31 80 CYS A O 1
ATOM 591 N N . ILE A 1 81 ? -4.669 -4.117 -8.140 1.00 87.75 81 ILE A N 1
ATOM 592 C CA . ILE A 1 81 ? -3.882 -5.340 -7.911 1.00 87.75 81 ILE A CA 1
ATOM 593 C C . ILE A 1 81 ? -4.555 -6.282 -6.918 1.00 87.75 81 ILE A C 1
ATOM 595 O O . ILE A 1 81 ? -4.198 -7.457 -6.841 1.00 87.75 81 ILE A O 1
ATOM 599 N N . MET A 1 82 ? -5.535 -5.779 -6.171 1.00 87.62 82 MET A N 1
ATOM 600 C CA . MET A 1 82 ? -6.332 -6.557 -5.240 1.00 87.62 82 MET A CA 1
ATOM 601 C C . MET A 1 82 ? -7.737 -5.966 -5.153 1.00 87.62 82 MET A C 1
ATOM 603 O O . MET A 1 82 ? -7.872 -4.753 -5.023 1.00 87.62 82 MET A O 1
ATOM 607 N N . GLU A 1 83 ? -8.746 -6.827 -5.177 1.00 87.00 83 GLU A N 1
ATOM 608 C CA . GLU A 1 83 ? -10.156 -6.469 -5.031 1.00 87.00 83 GLU A CA 1
ATOM 609 C C . GLU A 1 83 ? -10.798 -7.398 -3.995 1.00 87.00 83 GLU A C 1
ATOM 611 O O . GLU A 1 83 ? -10.564 -8.612 -4.011 1.00 87.00 83 GLU A O 1
ATOM 616 N N . ALA A 1 84 ? -11.574 -6.840 -3.065 1.00 85.19 84 ALA A N 1
ATOM 617 C CA . ALA A 1 84 ? -12.241 -7.576 -1.991 1.00 85.19 84 ALA A CA 1
ATOM 618 C C . ALA A 1 84 ? -11.293 -8.513 -1.205 1.00 85.19 84 ALA A C 1
ATOM 620 O O . ALA A 1 84 ? -11.624 -9.664 -0.892 1.00 85.19 84 ALA A O 1
ATOM 621 N N . GLY A 1 85 ? -10.074 -8.037 -0.925 1.00 82.38 85 GLY A N 1
ATOM 622 C CA . GLY A 1 85 ? -9.034 -8.796 -0.224 1.00 82.38 85 GLY A CA 1
ATOM 623 C C . GLY A 1 85 ? -8.403 -9.934 -1.034 1.00 82.38 85 GLY A C 1
ATOM 624 O O . GLY A 1 85 ? -7.673 -10.751 -0.473 1.00 82.38 85 GLY A O 1
ATOM 625 N N . LYS A 1 86 ? -8.680 -10.028 -2.340 1.00 85.44 86 LYS A N 1
ATOM 626 C CA . LYS A 1 86 ? -8.152 -11.076 -3.222 1.00 85.44 86 LYS A CA 1
ATOM 627 C C . LYS A 1 86 ? -7.298 -10.473 -4.332 1.00 85.44 86 LYS A C 1
ATOM 629 O O . LYS A 1 86 ? -7.715 -9.497 -4.951 1.00 85.44 86 LYS A O 1
ATOM 634 N N . PRO A 1 87 ? -6.109 -11.029 -4.617 1.00 86.75 87 PRO A N 1
ATOM 635 C CA . PRO A 1 87 ? -5.284 -10.534 -5.709 1.00 86.75 87 PRO A CA 1
ATOM 636 C C . PRO A 1 87 ? -6.005 -10.751 -7.041 1.00 86.75 87 PRO A C 1
ATOM 638 O O . PRO A 1 87 ? -6.518 -11.842 -7.304 1.00 86.75 87 PRO A O 1
ATOM 641 N N . VAL A 1 88 ? -6.020 -9.721 -7.883 1.00 87.75 88 VAL A N 1
ATOM 642 C CA . VAL A 1 88 ? -6.577 -9.800 -9.239 1.00 87.75 88 VAL A CA 1
ATOM 643 C C . VAL A 1 88 ? -5.450 -9.948 -10.262 1.00 87.75 88 VAL A C 1
ATOM 645 O O . VAL A 1 88 ? -4.327 -9.514 -10.004 1.00 87.75 88 VAL A O 1
ATOM 648 N N . PRO A 1 89 ? -5.690 -10.566 -11.429 1.00 86.69 89 PRO A N 1
ATOM 649 C CA . PRO A 1 89 ? -4.714 -10.560 -12.510 1.00 86.69 89 PRO A CA 1
ATOM 650 C C . PRO A 1 89 ? -4.432 -9.125 -12.976 1.00 86.69 89 PRO A C 1
ATOM 652 O O . PRO A 1 89 ? -5.347 -8.405 -13.366 1.00 86.69 89 PRO A O 1
ATOM 655 N N . PHE A 1 90 ? -3.163 -8.720 -12.979 1.00 84.94 90 PHE A N 1
ATOM 656 C CA . PHE A 1 90 ? -2.727 -7.416 -13.481 1.00 84.94 90 PHE A CA 1
ATOM 657 C C . PHE A 1 90 ? -1.469 -7.550 -14.342 1.00 84.94 90 PHE A C 1
ATOM 659 O O . PHE A 1 90 ? -0.689 -8.497 -14.207 1.00 84.94 90 PHE A O 1
ATOM 666 N N . HIS A 1 91 ? -1.235 -6.577 -15.225 1.00 86.00 91 HIS A N 1
ATOM 667 C CA . HIS A 1 91 ? -0.034 -6.555 -16.055 1.00 86.00 91 HIS A CA 1
ATOM 668 C C . HIS A 1 91 ? 1.164 -6.053 -15.242 1.00 86.00 91 HIS A C 1
ATOM 670 O O . HIS A 1 91 ? 1.381 -4.848 -15.111 1.00 86.00 91 HIS A O 1
ATOM 676 N N . ARG A 1 92 ? 1.974 -6.978 -14.714 1.00 84.06 92 ARG A N 1
ATOM 677 C CA . ARG A 1 92 ? 3.100 -6.651 -13.821 1.00 84.06 92 ARG A CA 1
ATOM 678 C C . ARG A 1 92 ? 4.042 -5.601 -14.404 1.00 84.06 92 ARG A C 1
ATOM 680 O O . ARG A 1 92 ? 4.326 -4.621 -13.725 1.00 84.06 92 ARG A O 1
ATOM 687 N N . ASP A 1 93 ? 4.472 -5.761 -15.654 1.00 85.56 93 ASP A N 1
ATOM 688 C CA . ASP A 1 93 ? 5.435 -4.829 -16.263 1.00 85.56 93 ASP A CA 1
ATOM 689 C C . ASP A 1 93 ? 4.885 -3.408 -16.421 1.00 85.56 93 ASP A C 1
ATOM 691 O O . ASP A 1 93 ? 5.636 -2.444 -16.283 1.00 85.56 93 ASP A O 1
ATOM 695 N N . ALA A 1 94 ? 3.572 -3.261 -16.633 1.00 85.56 94 ALA A N 1
ATOM 696 C CA . ALA A 1 94 ? 2.926 -1.956 -16.681 1.00 85.56 94 ALA A CA 1
ATOM 697 C C . ALA A 1 94 ? 2.962 -1.276 -15.303 1.00 85.56 94 ALA A C 1
ATOM 699 O O . ALA A 1 94 ? 3.322 -0.107 -15.205 1.00 85.56 94 ALA A O 1
ATOM 700 N N . VAL A 1 95 ? 2.679 -2.016 -14.224 1.00 84.88 95 VAL A N 1
ATOM 701 C CA . VAL A 1 95 ? 2.758 -1.477 -12.855 1.00 84.88 95 VAL A CA 1
ATOM 702 C C . VAL A 1 95 ? 4.198 -1.132 -12.480 1.00 84.88 95 VAL A C 1
ATOM 704 O O . VAL A 1 95 ? 4.450 -0.061 -11.937 1.00 84.88 95 VAL A O 1
ATOM 707 N N . VAL A 1 96 ? 5.162 -1.990 -12.827 1.00 86.88 96 VAL A N 1
ATOM 708 C CA . VAL A 1 96 ? 6.595 -1.714 -12.634 1.00 86.88 96 VAL A CA 1
ATOM 709 C C . VAL A 1 96 ? 6.994 -0.429 -13.365 1.00 86.88 96 VAL A C 1
ATOM 711 O O . VAL A 1 96 ? 7.687 0.406 -12.791 1.00 86.88 96 VAL A O 1
ATOM 714 N N . ALA A 1 97 ? 6.542 -0.238 -14.610 1.00 85.38 97 ALA A N 1
ATOM 715 C CA . ALA A 1 97 ? 6.805 0.980 -15.373 1.00 85.38 97 ALA A CA 1
ATOM 716 C C . ALA A 1 97 ? 6.198 2.224 -14.704 1.00 85.38 97 ALA A C 1
ATOM 718 O O . ALA A 1 97 ? 6.870 3.249 -14.618 1.00 85.38 97 ALA A O 1
ATOM 719 N N . LEU A 1 98 ? 4.982 2.123 -14.162 1.00 83.81 98 LEU A N 1
ATOM 720 C CA . LEU A 1 98 ? 4.344 3.207 -13.411 1.00 83.81 98 LEU A CA 1
ATOM 721 C C . LEU A 1 98 ? 5.084 3.524 -12.102 1.00 83.81 98 LEU A C 1
ATOM 723 O O . LEU A 1 98 ? 5.205 4.691 -11.744 1.00 83.81 98 LEU A O 1
ATOM 727 N N . MET A 1 99 ? 5.617 2.519 -11.400 1.00 83.25 99 MET A N 1
ATOM 728 C CA . MET A 1 99 ? 6.378 2.705 -10.153 1.00 83.25 99 MET A CA 1
ATOM 729 C C . MET A 1 99 ? 7.766 3.331 -10.366 1.00 83.25 99 MET A C 1
ATOM 731 O O . MET A 1 99 ? 8.382 3.819 -9.415 1.00 83.25 99 MET A O 1
ATOM 735 N N . ARG A 1 100 ? 8.270 3.355 -11.608 1.00 82.75 100 ARG A N 1
ATOM 736 C CA . ARG A 1 100 ? 9.526 4.041 -11.946 1.00 82.75 100 ARG A CA 1
ATOM 737 C C . ARG A 1 100 ? 9.406 5.562 -11.930 1.00 82.75 100 ARG A C 1
ATOM 739 O O . ARG A 1 100 ? 10.450 6.204 -11.858 1.00 82.75 100 ARG A O 1
ATOM 746 N N . GLY A 1 101 ? 8.195 6.120 -11.947 1.00 79.31 101 GLY A N 1
ATOM 747 C CA . GLY A 1 101 ? 7.968 7.558 -11.793 1.00 79.31 101 GLY A CA 1
ATOM 748 C C . GLY A 1 101 ? 8.355 8.088 -10.409 1.00 79.31 101 GLY A C 1
ATOM 749 O O . GLY A 1 101 ? 8.656 7.321 -9.491 1.00 79.31 101 GLY A O 1
ATOM 750 N N . ASP A 1 102 ? 8.352 9.408 -10.257 1.00 76.19 102 ASP A N 1
ATOM 751 C CA . ASP A 1 102 ? 8.775 10.081 -9.020 1.00 76.19 102 ASP A CA 1
ATOM 752 C C . ASP A 1 102 ? 7.708 10.033 -7.916 1.00 76.19 102 ASP A C 1
ATOM 754 O O . ASP A 1 102 ? 7.992 10.370 -6.771 1.00 76.19 102 ASP A O 1
ATOM 758 N N . GLU A 1 103 ? 6.493 9.582 -8.240 1.00 78.56 103 GLU A N 1
ATOM 759 C CA . GLU A 1 103 ? 5.370 9.436 -7.315 1.00 78.56 103 GLU A CA 1
ATOM 760 C C . GLU A 1 103 ? 4.765 8.028 -7.422 1.00 78.56 103 GLU A C 1
ATOM 762 O O . GLU A 1 103 ? 4.496 7.522 -8.516 1.00 78.56 103 GLU A O 1
ATOM 767 N N . VAL A 1 104 ? 4.545 7.391 -6.269 1.00 77.25 104 VAL A N 1
ATOM 768 C CA . VAL A 1 104 ? 3.774 6.150 -6.161 1.00 77.25 104 VAL A CA 1
ATOM 769 C C . VAL A 1 104 ? 2.598 6.372 -5.227 1.00 77.25 104 VAL A C 1
ATOM 771 O O . VAL A 1 104 ? 2.774 6.612 -4.031 1.00 77.25 104 VAL A O 1
ATOM 774 N N . THR A 1 105 ? 1.405 6.262 -5.795 1.00 77.62 105 THR A N 1
ATOM 775 C CA . THR A 1 105 ? 0.131 6.414 -5.107 1.00 77.62 105 THR A CA 1
ATOM 776 C C . THR A 1 105 ? -0.468 5.049 -4.813 1.00 77.62 105 THR A C 1
ATOM 778 O O . THR A 1 105 ? -0.665 4.228 -5.714 1.00 77.62 105 THR A O 1
ATOM 781 N N . PHE A 1 106 ? -0.771 4.828 -3.539 1.00 76.19 106 PHE A N 1
ATOM 782 C CA . PHE A 1 106 ? -1.501 3.676 -3.041 1.00 76.19 106 PHE A CA 1
ATOM 783 C C . PHE A 1 106 ? -2.916 4.102 -2.671 1.00 76.19 106 PHE A C 1
ATOM 785 O O . PHE A 1 106 ? -3.071 4.999 -1.843 1.00 76.19 106 PHE A O 1
ATOM 792 N N . TRP A 1 107 ? -3.930 3.463 -3.254 1.00 70.50 107 TRP A N 1
ATOM 793 C CA . TRP A 1 107 ? -5.324 3.634 -2.829 1.00 70.50 107 TRP A CA 1
ATOM 794 C C . TRP A 1 107 ? -5.803 2.402 -2.080 1.00 70.50 107 TRP A C 1
ATOM 796 O O . TRP A 1 107 ? -5.654 1.289 -2.583 1.00 70.50 107 TRP A O 1
ATOM 806 N N . GLY A 1 108 ? -6.397 2.628 -0.908 1.00 62.31 108 GLY A N 1
ATOM 807 C CA . GLY A 1 108 ? -7.240 1.666 -0.207 1.00 62.31 108 GLY A CA 1
ATOM 808 C C . GLY A 1 108 ? -8.692 2.127 -0.248 1.00 62.31 108 GLY A C 1
ATOM 809 O O . GLY A 1 108 ? -8.995 3.141 0.379 1.00 62.31 108 GLY A O 1
ATOM 810 N N . GLN A 1 109 ? -9.572 1.422 -0.962 1.00 62.25 109 GLN A N 1
ATOM 811 C CA . GLN A 1 109 ? -11.020 1.613 -0.835 1.00 62.25 109 GLN A CA 1
ATOM 812 C C . GLN A 1 109 ? -11.571 0.523 0.084 1.00 62.25 109 GLN A C 1
ATOM 814 O O . GLN A 1 109 ? -11.289 -0.656 -0.105 1.00 62.25 109 GLN A O 1
ATOM 819 N N . PHE A 1 110 ? -12.318 0.940 1.103 1.00 63.59 110 PHE A N 1
ATOM 820 C CA . PHE A 1 110 ? -12.978 0.080 2.076 1.00 63.59 110 PHE A CA 1
ATOM 821 C C . PHE A 1 110 ? -14.487 0.341 1.941 1.00 63.59 110 PHE A C 1
ATOM 823 O O . PHE A 1 110 ? -15.010 1.325 2.451 1.00 63.59 110 PHE A O 1
ATOM 830 N N . GLU A 1 111 ? -15.207 -0.459 1.158 1.00 53.50 111 GLU A N 1
ATOM 831 C CA . GLU A 1 111 ? -16.647 -0.230 0.945 1.00 53.50 111 GLU A CA 1
ATOM 832 C C . GLU A 1 111 ? -17.498 -0.594 2.197 1.00 53.50 111 GLU A C 1
ATOM 834 O O . GLU A 1 111 ? -17.078 -1.418 3.021 1.00 53.50 111 GLU A O 1
ATOM 839 N N . PRO A 1 112 ? -18.708 -0.018 2.391 1.00 43.56 112 PRO A N 1
ATOM 840 C CA . PRO A 1 112 ? -19.754 0.021 1.368 1.00 43.56 112 PRO A CA 1
ATOM 841 C C . PRO A 1 112 ? -20.432 1.390 1.220 1.00 43.56 112 PRO A C 1
ATOM 843 O O . PRO A 1 112 ? -21.108 1.851 2.138 1.00 43.56 112 PRO A O 1
ATOM 846 N N . CYS A 1 113 ? -20.355 1.990 0.034 1.00 30.08 113 CYS A N 1
ATOM 847 C CA . CYS A 1 113 ? -21.219 3.114 -0.327 1.00 30.08 113 CYS A CA 1
ATOM 848 C C . CYS A 1 113 ? -21.954 2.768 -1.619 1.00 30.08 113 CYS A C 1
ATOM 850 O O . CYS A 1 113 ? -21.568 3.169 -2.714 1.00 30.08 113 CYS A O 1
ATOM 852 N N . ARG A 1 114 ? -23.057 2.031 -1.442 1.00 35.50 114 ARG A N 1
ATOM 853 C CA . ARG A 1 114 ? -24.194 2.063 -2.363 1.00 35.50 114 ARG A CA 1
ATOM 854 C C . ARG A 1 114 ? -24.617 3.522 -2.550 1.00 35.50 114 ARG A C 1
ATOM 856 O O . ARG A 1 114 ? -24.953 4.175 -1.561 1.00 35.50 114 ARG A O 1
ATOM 863 N N . TRP A 1 115 ? -24.617 3.985 -3.795 1.00 41.44 115 TRP A N 1
ATOM 864 C CA . TRP A 1 115 ? -25.482 5.081 -4.226 1.00 41.44 115 TRP A CA 1
ATOM 865 C C . TRP A 1 115 ? -26.874 4.523 -4.524 1.00 41.44 115 TRP A C 1
ATOM 867 O O . TRP A 1 115 ? -26.943 3.394 -5.068 1.00 41.44 115 TRP A O 1
#

Sequence (115 aa):
MTRQLAQDGEGASKLIVAEVHGAKDIPDARLVAKTITSSLLVKSAVYGSDPNWGRLIMALGRSGAEMAESKIDLYINGVCIMEAGKPVPFHRDAVVALMRGDEVTFWGQFEPCRW

Radius of gyration: 13.66 Å; chains: 1; bounding box: 43×33×31 Å

Secondary structure (DSSP, 8-state):
--HHHHT-STT--SEEEEEEES-SSHHHHHHHHHHHHH-HHHHHHHHTT---HHHHHHHHHTT-----GGGEEEEETTEEEEETTEEPP--HHHHHHHHTSSEEEEEEEE-----

Foldseek 3Di:
DPQVVQCPDVPLQAREAEAEAPFPDPVLRVLLRCLCSPDPLNVVCLVVLNPPVVSSVVSNVVSPGDADLQQWWKDKLRHTQDHSNHGDDDDSVVSSVSSPDRYIYIYTHRDDDDD

=== Feature glossary ===
Reading guide. The protein is described through the following features:

Foldseek 3Di. A 3Di character summarizes, for each residue, the relative orientation of the Cα frame of its nearest spatial neighbor. Because it encodes fold topology rather than chemistry, 3Di alignments detect remote structural similarity that sequence alignment misses.

Contact-map, Ramachandran, and PAE plots. Plot images: a contact map (which residues are close in 3D, as an N×N binary image), a Ramachandran scatter (backbone torsion angles, revealing secondary-structure composition at a glance), and — for AlphaFold structures — a PAE heatmap (pairwise prediction confidence).

Radius of gyration, Cα contacts, bounding box. Radius of gyration (Rg) is the root-mean-square distance of Cα atoms from their centroid — a single number for overall size and compactness. A globular domain of N residues has Rg ≈ 2.2·N^0.38 Å; an extended or disordered chain has a much larger Rg. The Cα contact count is the number of residue pairs whose Cα atoms are within 8 Å and are more than four positions apart in sequence — a standard proxy for tertiary packing density. The bounding box is the smallest axis-aligned box enclosing all Cα atoms.

Secondary structure (8-state, DSSP). Eight-state secondary structure (DSSP): H is the canonical α-helix, G the tighter 3₁₀-helix, I the wider π-helix; E/B are β-structure, T and S are turns and bends, and '-' is everything else. DSSP derives these from the pattern of main-chain N–H···O=C hydrogen bonds, not from the sequence.

B-factor. B-factor (Debye–Waller factor) reflects atomic displacement in the crystal lattice. It is an experimental observable (units Å²), not a prediction; low values mean the atom is pinned down, high values mean it moves or is heterogeneous across the crystal.

pLDDT. pLDDT is the predicted lDDT-Cα score: AlphaFold's confidence that the local environment of each residue (all inter-atomic distances within 15 Å) is correctly placed. It is a per-residue number between 0 and 100, with higher meaning more reliable.

Nearest PDB structures. Nearest PDB neighbors are the top structural matches found by Foldseek when searching this structure against the entire Protein Data Bank. Each hit reports a TM-score (0 to 1; >0.5 almost always implies the same fold) and an E-value. These are *structural* homologs — they may share no detectable sequence similarity.

Solvent-accessible surface area. Accessible surface area quantifies burial. A residue with SASA near zero is packed into the hydrophobic core; one with SASA >100 Å² sits on the surface. Computed here via the Shrake–Rupley numerical algorithm with a 1.4 Å probe.

Rendered structure images. Structure images are PyMOL renders from six orthogonal camera directions. Cartoon representation draws helices as coils and strands as arrows; sticks shows the backbone as bonds; surface shows the solvent-excluded envelope. Rainbow coloring maps sequence position to hue (blue→red, N→C); chain coloring assigns a distinct color per polypeptide.

Backbone torsions (φ/ψ). φ (phi) and ψ (psi) are the two rotatable backbone dihedrals per residue: φ is the C(i-1)–N–Cα–C torsion, ψ is the N–Cα–C–N(i+1) torsion, both in degrees on (−180°, 180°]. α-helical residues cluster near (−60°, −45°); β-strand residues near (−120°, +130°). A Ramachandran plot is simply a scatter of (φ, ψ) for every residue.

Predicted aligned error. Predicted Aligned Error (PAE) is an AlphaFold confidence matrix: entry (i, j) is the expected error in the position of residue j, in ångströms, when the prediction is superimposed on the true structure at residue i. Low PAE within a block of residues means that block is internally rigid and well-predicted; high PAE between two blocks means their relative placement is uncertain even if each block individually is confident.

mmCIF coordinates. Structure coordinates are given as an mmCIF _atom_site loop: one row per atom with element, residue name, chain id, sequence number, and x/y/z position in Å. Only the four main-chain atoms per residue are included here; side chains are omitted to keep the record compact.

InterPro / GO / CATH / organism. Database cross-references. InterPro integrates a dozen domain/family signature databases into unified entries with residue-range hits. GO terms attach function/process/location labels with evidence codes. CATH codes position the fold in a four-level structural taxonomy. Organism is the NCBI-taxonomy species name.

Secondary structure (3-state, P-SEA). SS3 is a coarse helix/strand/coil call (letters a/b/c) made by the P-SEA algorithm from inter-Cα distances and dihedrals. It is less detailed than DSSP but needs only Cα positions.

Sequence. Sequence gives the chain of amino acids in standard one-letter code (A=alanine, C=cysteine, …, Y=tyrosine), read N→C. It is the only feature that is directly encoded by the gene; all structural features are derived from the folded form of this sequence.